Protein AF-W4J233-F1 (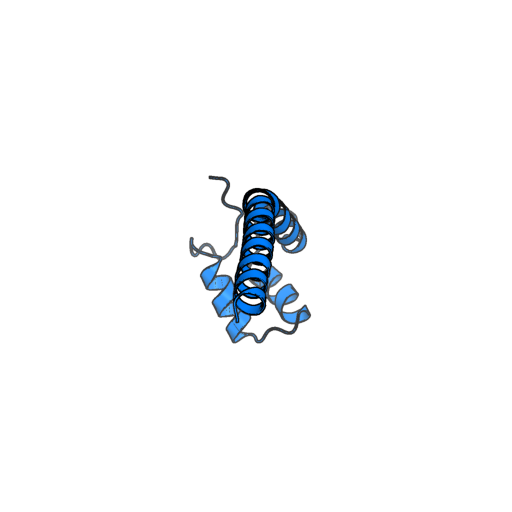afdb_monomer_lite)

Secondary structure (DSSP, 8-state):
-HHHHHHHHHHHHHHHHHHHHHHHHHHHHHHHHHHHHHHHH-TT-SSSEEHHHHHHHHHHTT--HHHHHHHHHHH-TT-SSEE-----

InterPro domains:
  IPR011992 EF-hand domain pair [SSF47473] (29-86)

Organism: Plasmodium falciparum (isolate Palo Alto / Uganda) (NCBI:txid57270)

Radius of gyration: 20.21 Å; chains: 1; bounding box: 41×50×37 Å

pLDDT: mean 71.9, std 15.88, range [41.09, 92.62]

Structure (mmCIF, N/CA/C/O backbone):
data_AF-W4J233-F1
#
_entry.id   AF-W4J233-F1
#
loop_
_atom_site.group_PDB
_atom_site.id
_atom_site.type_symbol
_atom_site.label_atom_id
_atom_site.label_alt_id
_atom_site.label_comp_id
_atom_site.label_asym_id
_atom_site.label_entity_id
_atom_site.label_seq_id
_atom_site.pdbx_PDB_ins_code
_atom_site.Cartn_x
_atom_site.Cartn_y
_atom_site.Cartn_z
_atom_site.occupancy
_atom_site.B_iso_or_equiv
_atom_site.auth_seq_id
_atom_site.auth_comp_id
_atom_site.auth_asym_id
_atom_site.auth_atom_id
_atom_site.pdbx_PDB_model_num
ATOM 1 N N . MET A 1 1 ? 25.172 37.044 -23.689 1.00 55.25 1 MET A N 1
ATOM 2 C CA . MET A 1 1 ? 25.511 36.323 -22.438 1.00 55.25 1 MET A CA 1
ATOM 3 C C . MET A 1 1 ? 24.534 36.629 -21.291 1.00 55.25 1 MET A C 1
ATOM 5 O O . MET A 1 1 ? 23.815 35.719 -20.890 1.00 55.25 1 MET A O 1
ATOM 9 N N . LEU A 1 2 ? 24.384 37.888 -20.844 1.00 41.97 2 LEU A N 1
ATOM 10 C CA . LEU A 1 2 ? 23.489 38.293 -19.733 1.00 41.97 2 LEU A CA 1
ATOM 11 C C . LEU A 1 2 ? 22.009 37.887 -19.897 1.00 41.97 2 LEU A C 1
ATOM 13 O O . LEU A 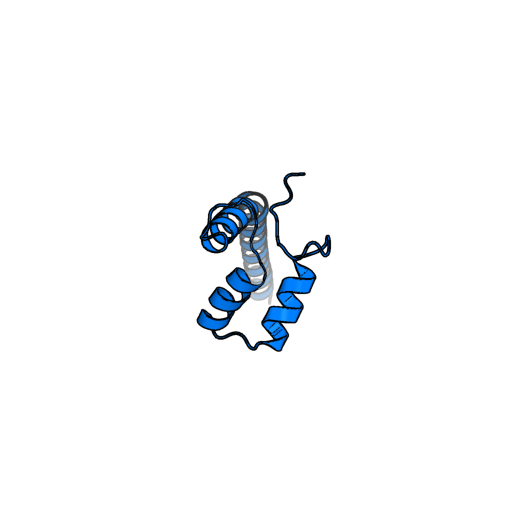1 2 ? 21.401 37.384 -18.958 1.00 41.97 2 LEU A O 1
ATOM 17 N N . ARG A 1 3 ? 21.442 38.008 -21.106 1.00 52.28 3 ARG A N 1
ATOM 18 C CA . ARG A 1 3 ? 20.053 37.595 -21.398 1.00 52.28 3 ARG A CA 1
ATOM 19 C C . ARG A 1 3 ? 19.828 36.084 -21.239 1.00 52.28 3 ARG A C 1
ATOM 21 O O . ARG A 1 3 ? 18.753 35.671 -20.821 1.00 52.28 3 ARG A O 1
ATOM 28 N N . SER A 1 4 ? 20.843 35.261 -21.524 1.00 48.84 4 SER A N 1
ATOM 29 C CA . SER A 1 4 ? 20.754 33.804 -21.331 1.00 48.84 4 SER A CA 1
ATOM 30 C C . SER A 1 4 ? 20.803 33.423 -19.851 1.00 48.84 4 SER A C 1
ATOM 32 O O . SER A 1 4 ? 20.042 32.561 -19.424 1.00 48.84 4 SER A O 1
ATOM 34 N N . ILE A 1 5 ? 21.610 34.140 -19.058 1.00 48.19 5 ILE A N 1
ATOM 35 C CA . ILE A 1 5 ? 21.686 33.974 -17.604 1.00 48.19 5 ILE A CA 1
ATOM 36 C C . ILE A 1 5 ? 20.353 34.411 -16.988 1.00 48.19 5 ILE A C 1
ATOM 38 O O . ILE A 1 5 ? 19.714 33.616 -16.312 1.00 48.19 5 ILE A O 1
ATOM 42 N N . TYR A 1 6 ? 19.840 35.600 -17.314 1.00 51.59 6 TYR A N 1
ATOM 43 C CA . TYR A 1 6 ? 18.528 36.052 -16.838 1.00 51.59 6 TYR A CA 1
ATOM 44 C C . TYR A 1 6 ? 17.399 35.057 -17.169 1.00 51.59 6 TYR A C 1
ATOM 46 O O . TYR A 1 6 ? 16.595 34.719 -16.301 1.00 51.59 6 TYR A O 1
ATOM 54 N N . ASN A 1 7 ? 17.371 34.512 -18.390 1.00 54.53 7 ASN A N 1
ATOM 55 C CA . ASN A 1 7 ? 16.382 33.505 -18.783 1.00 54.53 7 ASN A CA 1
ATOM 56 C C . ASN A 1 7 ? 16.555 32.171 -18.036 1.00 54.53 7 ASN A C 1
ATOM 58 O O . ASN A 1 7 ? 15.557 31.544 -17.678 1.00 54.53 7 ASN A O 1
ATOM 62 N N . PHE A 1 8 ? 17.793 31.746 -17.767 1.00 53.72 8 PHE A N 1
ATOM 63 C CA . PHE A 1 8 ? 18.092 30.556 -16.967 1.00 53.72 8 PHE A CA 1
ATOM 64 C C . PHE A 1 8 ? 17.608 30.718 -15.521 1.00 53.72 8 PHE A C 1
ATOM 66 O O . PHE A 1 8 ? 16.891 29.859 -15.006 1.00 53.72 8 PHE A O 1
ATOM 73 N N . TRP A 1 9 ? 17.918 31.857 -14.898 1.00 45.31 9 TRP A N 1
ATOM 74 C CA . TRP A 1 9 ? 17.471 32.185 -13.546 1.00 45.31 9 TRP A CA 1
ATOM 75 C C . TRP A 1 9 ? 15.945 32.300 -13.479 1.00 45.31 9 TRP A C 1
ATOM 77 O O . TRP A 1 9 ? 15.337 31.648 -12.638 1.00 45.31 9 TRP A O 1
ATOM 87 N N . LYS A 1 10 ? 15.294 32.997 -14.421 1.00 57.66 10 LYS A N 1
ATOM 88 C CA . LYS A 1 10 ? 13.825 33.109 -14.488 1.00 57.66 10 LYS A CA 1
ATOM 89 C C . LYS A 1 10 ? 13.136 31.750 -14.656 1.00 57.66 10 LYS A C 1
ATOM 91 O O . LYS A 1 10 ? 12.153 31.476 -13.969 1.00 57.66 10 LYS A O 1
ATOM 96 N N . LYS A 1 11 ? 13.663 30.871 -15.519 1.00 63.88 11 LYS A N 1
ATOM 97 C CA . LYS A 1 11 ? 13.138 29.508 -15.713 1.00 63.88 11 LYS A CA 1
ATOM 98 C C . LYS A 1 11 ? 13.298 28.661 -14.446 1.00 63.88 11 LYS A C 1
ATOM 100 O O . LYS A 1 11 ? 12.401 27.888 -14.125 1.00 63.88 11 LYS A O 1
ATOM 105 N N . ASN A 1 12 ? 14.387 28.836 -13.698 1.00 66.69 12 ASN A N 1
ATOM 106 C CA . ASN A 1 12 ? 14.615 28.132 -12.435 1.00 66.69 12 ASN A CA 1
ATOM 107 C C . ASN A 1 12 ? 13.773 28.680 -11.277 1.00 66.69 12 ASN A C 1
ATOM 109 O O . ASN A 1 12 ? 13.270 27.888 -10.484 1.00 66.69 12 ASN A O 1
ATOM 113 N N . THR A 1 13 ? 13.544 29.992 -11.204 1.00 65.56 13 THR A N 1
ATOM 114 C CA . THR A 1 13 ? 12.628 30.594 -10.224 1.00 65.56 13 THR A CA 1
ATOM 115 C C . THR A 1 13 ? 11.192 30.153 -10.481 1.00 65.56 13 THR A C 1
ATOM 117 O O . THR A 1 13 ? 10.496 29.775 -9.545 1.00 65.56 13 THR A O 1
ATOM 120 N N . PHE A 1 14 ? 10.766 30.104 -11.748 1.00 54.03 14 PHE A N 1
ATOM 121 C CA . PHE A 1 14 ? 9.446 29.591 -12.120 1.00 54.03 14 PHE A CA 1
ATOM 122 C C . PHE A 1 14 ? 9.300 28.097 -11.798 1.00 54.03 14 PHE A C 1
ATOM 124 O O . PHE A 1 14 ? 8.312 27.693 -11.193 1.00 54.03 14 PHE A O 1
ATOM 131 N N . LYS A 1 15 ? 10.321 27.279 -12.094 1.00 54.84 15 LYS A N 1
ATOM 132 C CA . LYS A 1 15 ? 10.350 25.863 -11.690 1.00 54.84 15 LYS A CA 1
ATOM 133 C C . LYS A 1 15 ? 10.297 25.684 -10.171 1.00 54.84 15 LYS A C 1
ATOM 135 O O . LYS A 1 15 ? 9.538 24.847 -9.701 1.00 54.84 15 LYS A O 1
ATOM 140 N N . ARG A 1 16 ? 11.055 26.472 -9.398 1.00 57.94 16 ARG A N 1
ATOM 141 C CA . ARG A 1 16 ? 11.009 26.450 -7.923 1.00 57.94 16 ARG A CA 1
ATOM 142 C C . ARG A 1 16 ? 9.652 26.887 -7.385 1.00 57.94 16 ARG A C 1
ATOM 144 O O . ARG A 1 16 ? 9.173 26.294 -6.431 1.00 57.94 16 ARG A O 1
ATOM 151 N N . TYR A 1 17 ? 9.028 27.890 -7.994 1.00 62.44 17 TYR A N 1
ATOM 152 C CA . TYR A 1 17 ? 7.686 28.327 -7.625 1.00 62.44 17 TYR A CA 1
ATOM 153 C C . TYR A 1 17 ? 6.646 27.230 -7.887 1.00 62.44 17 TYR A C 1
ATOM 155 O O . TYR A 1 17 ? 5.843 26.946 -7.004 1.00 62.44 17 TYR A O 1
ATOM 163 N N . ILE A 1 18 ? 6.698 26.561 -9.045 1.00 55.56 18 ILE A N 1
ATOM 164 C CA . ILE A 1 18 ? 5.827 25.413 -9.343 1.00 55.56 18 ILE A CA 1
ATOM 165 C C . ILE A 1 18 ? 6.072 24.279 -8.345 1.00 55.56 18 ILE A C 1
ATOM 167 O O . ILE A 1 18 ? 5.121 23.801 -7.744 1.00 55.56 18 ILE A O 1
ATOM 171 N N . LEU A 1 19 ? 7.329 23.894 -8.105 1.00 50.62 19 LEU A N 1
ATOM 172 C CA . LEU A 1 19 ? 7.667 22.827 -7.158 1.00 50.62 19 LEU A CA 1
ATOM 173 C C . LEU A 1 19 ? 7.233 23.152 -5.726 1.00 50.62 19 LEU A C 1
ATOM 175 O O . LEU A 1 19 ? 6.722 22.276 -5.045 1.00 50.62 19 LEU A O 1
ATOM 179 N N . ASN A 1 20 ? 7.368 24.402 -5.280 1.00 52.31 20 ASN A N 1
ATOM 180 C CA . ASN A 1 20 ? 6.919 24.819 -3.952 1.00 52.31 20 ASN A CA 1
ATOM 181 C C . ASN A 1 20 ? 5.392 24.844 -3.827 1.00 52.31 20 ASN A C 1
ATOM 183 O O . ASN A 1 20 ? 4.880 24.570 -2.748 1.00 52.31 20 ASN A O 1
ATOM 187 N N . ASN A 1 21 ? 4.657 25.177 -4.891 1.00 55.78 21 ASN A N 1
ATOM 188 C CA . ASN A 1 21 ? 3.194 25.115 -4.865 1.00 55.78 21 ASN A CA 1
ATOM 189 C C . ASN A 1 21 ? 2.683 23.675 -4.984 1.00 55.78 21 ASN A C 1
ATOM 191 O O . ASN A 1 21 ? 1.768 23.317 -4.255 1.00 55.78 21 ASN A O 1
ATOM 195 N N . LEU A 1 22 ? 3.322 22.831 -5.803 1.00 49.84 22 LEU A N 1
ATOM 196 C CA . LEU A 1 22 ? 3.061 21.390 -5.825 1.00 49.84 22 LEU A CA 1
ATOM 197 C C . LEU A 1 22 ? 3.356 20.768 -4.457 1.00 49.84 22 LEU A C 1
ATOM 199 O O . LEU A 1 22 ? 2.505 20.082 -3.920 1.00 49.84 22 LEU A O 1
ATOM 203 N N . ALA A 1 23 ? 4.492 21.082 -3.830 1.00 51.94 23 ALA A N 1
ATOM 204 C CA . ALA A 1 23 ? 4.817 20.606 -2.485 1.00 51.94 23 ALA A CA 1
ATOM 205 C C . ALA A 1 23 ? 3.803 21.079 -1.426 1.00 51.94 23 ALA A C 1
ATOM 207 O O . ALA A 1 23 ? 3.462 20.322 -0.525 1.00 51.94 23 ALA A O 1
ATOM 208 N N . LYS A 1 24 ? 3.282 22.310 -1.539 1.00 48.62 24 LYS A N 1
ATOM 209 C CA . LYS A 1 24 ? 2.222 22.823 -0.652 1.00 48.62 24 LYS A CA 1
ATOM 210 C C . LYS A 1 24 ? 0.866 22.137 -0.862 1.00 48.62 24 LYS A C 1
ATOM 212 O O . LYS A 1 24 ? 0.130 22.013 0.109 1.00 48.62 24 LYS A O 1
ATOM 217 N N . LEU A 1 25 ? 0.550 21.704 -2.085 1.00 50.00 25 LEU A N 1
ATOM 218 C CA . LEU A 1 25 ? -0.638 20.894 -2.394 1.00 50.00 25 LEU A CA 1
ATOM 219 C C . LEU A 1 25 ? -0.474 19.456 -1.865 1.00 50.00 25 LEU A C 1
ATOM 221 O O . LEU A 1 25 ? -1.335 18.960 -1.146 1.00 50.00 25 LEU A O 1
ATOM 225 N N . ILE A 1 26 ? 0.693 18.849 -2.098 1.00 50.28 26 ILE A N 1
ATOM 226 C CA . ILE A 1 26 ? 1.072 17.488 -1.676 1.00 50.28 26 ILE A CA 1
ATOM 227 C C . ILE A 1 26 ? 0.957 17.301 -0.150 1.00 50.28 26 ILE A C 1
ATOM 229 O O . ILE A 1 26 ? 0.439 16.289 0.307 1.00 50.28 26 ILE A O 1
ATOM 233 N N . ILE A 1 27 ? 1.337 18.297 0.663 1.00 51.25 27 ILE A N 1
ATOM 234 C CA . ILE A 1 27 ? 1.339 18.165 2.136 1.00 51.25 27 ILE A CA 1
ATOM 235 C C . ILE A 1 27 ? -0.070 17.994 2.752 1.00 51.25 27 ILE A C 1
ATOM 237 O O . ILE A 1 27 ? -0.173 17.421 3.833 1.00 51.25 27 ILE A O 1
ATOM 241 N N . ASN A 1 28 ? -1.151 18.415 2.079 1.00 51.41 28 ASN A N 1
ATOM 242 C CA . ASN A 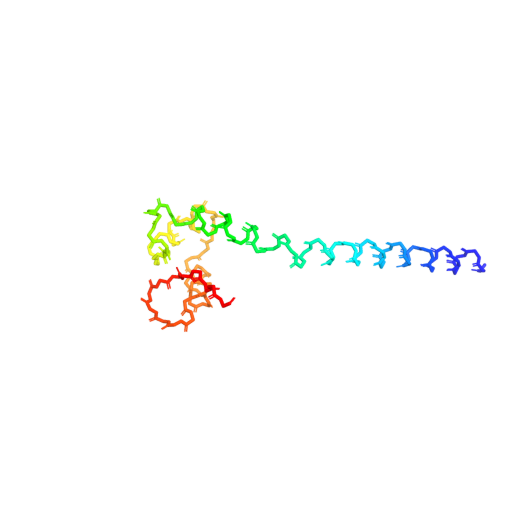1 28 ? -2.528 18.231 2.572 1.00 51.41 28 ASN A CA 1
ATOM 243 C C . ASN A 1 28 ? -3.409 17.345 1.668 1.00 51.41 28 ASN A C 1
ATOM 245 O O . ASN A 1 28 ? -4.378 16.775 2.165 1.00 51.41 28 ASN A O 1
ATOM 249 N N . GLU A 1 29 ? -3.097 17.189 0.377 1.00 50.78 29 GLU A N 1
ATOM 250 C CA . GLU A 1 29 ? -3.870 16.349 -0.556 1.00 50.78 29 GLU A CA 1
ATOM 251 C C . GLU A 1 29 ? -3.449 14.867 -0.539 1.00 50.78 29 GLU A C 1
ATOM 253 O O . GLU A 1 29 ? -4.280 13.999 -0.822 1.00 50.78 29 GLU A O 1
ATOM 258 N N . ASP A 1 30 ? -2.218 14.538 -0.125 1.00 58.84 30 ASP A N 1
ATOM 259 C CA . ASP A 1 30 ? -1.729 13.150 -0.110 1.00 58.84 30 ASP A CA 1
ATOM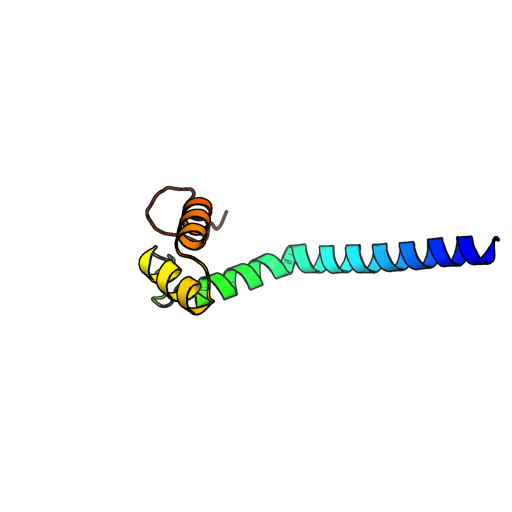 260 C C . ASP A 1 30 ? -2.534 12.251 0.832 1.00 58.84 30 ASP A C 1
ATOM 262 O O . ASP A 1 30 ? -2.789 11.091 0.509 1.00 58.84 30 ASP A O 1
ATOM 266 N N . ILE A 1 31 ? -2.997 12.769 1.975 1.00 61.41 31 ILE A N 1
ATOM 267 C CA . ILE A 1 31 ? -3.787 11.976 2.926 1.00 61.41 31 ILE A CA 1
ATOM 268 C C . ILE A 1 31 ? -5.145 11.613 2.322 1.00 61.41 31 ILE A C 1
ATOM 270 O O . ILE A 1 31 ? -5.559 10.463 2.438 1.00 61.41 31 ILE A O 1
ATOM 274 N N . TYR A 1 32 ? -5.813 12.540 1.632 1.00 66.56 32 TYR A N 1
ATOM 275 C CA . TYR A 1 32 ? -7.111 12.272 1.005 1.00 66.56 32 TYR A CA 1
ATOM 276 C C . TYR A 1 32 ? -6.995 11.313 -0.179 1.00 66.56 32 TYR A C 1
ATOM 278 O O . TYR A 1 32 ? -7.851 10.442 -0.352 1.00 66.56 32 TYR A O 1
ATOM 286 N N . ILE A 1 33 ? -5.923 11.422 -0.970 1.00 68.06 33 ILE A N 1
ATOM 287 C CA . ILE A 1 33 ? -5.636 10.478 -2.057 1.00 68.06 33 ILE A CA 1
ATOM 288 C C . ILE A 1 33 ? -5.325 9.093 -1.478 1.00 68.06 33 ILE A C 1
ATOM 290 O O . ILE A 1 33 ? -5.903 8.101 -1.924 1.00 68.06 33 ILE A O 1
ATOM 294 N N . CYS A 1 34 ? -4.486 9.012 -0.440 1.00 63.84 34 CYS A N 1
ATOM 295 C CA . CYS A 1 34 ? -4.187 7.758 0.252 1.00 63.84 34 CYS A CA 1
ATOM 296 C C . CYS A 1 34 ? -5.440 7.133 0.880 1.00 63.84 34 CYS A C 1
ATOM 298 O O . CYS A 1 34 ? -5.638 5.926 0.768 1.00 63.84 34 CYS A O 1
ATOM 300 N N . GLN A 1 35 ? -6.307 7.936 1.502 1.00 69.38 35 GLN A N 1
ATOM 301 C CA . GLN A 1 35 ? -7.587 7.485 2.055 1.00 69.38 35 GLN A CA 1
ATOM 302 C C . GLN A 1 35 ? -8.513 6.966 0.956 1.00 69.38 35 GLN A C 1
ATOM 304 O O . GLN A 1 35 ? -9.061 5.876 1.087 1.00 69.38 35 GLN A O 1
ATOM 309 N N . SER A 1 36 ? -8.648 7.701 -0.149 1.00 73.81 36 SER A N 1
ATOM 310 C CA . SER A 1 36 ? -9.487 7.296 -1.284 1.00 73.81 36 SER A CA 1
ATOM 311 C C . SER A 1 36 ? -9.003 5.980 -1.897 1.00 73.81 36 SER A C 1
ATOM 313 O O . SER A 1 36 ? -9.804 5.088 -2.171 1.00 73.81 36 SER A O 1
ATOM 315 N N . LEU A 1 37 ? -7.685 5.822 -2.053 1.00 72.25 37 LEU A N 1
ATOM 316 C CA . LEU A 1 37 ? -7.070 4.574 -2.505 1.00 72.25 37 LEU A CA 1
ATOM 317 C C . LEU A 1 37 ? -7.288 3.436 -1.507 1.00 72.25 37 LEU A C 1
ATOM 319 O O . LEU A 1 37 ? -7.600 2.321 -1.915 1.00 72.25 37 LEU A O 1
ATOM 323 N N . PHE A 1 38 ? -7.165 3.700 -0.207 1.00 74.06 38 PHE A N 1
ATOM 324 C CA . PHE A 1 38 ? -7.430 2.697 0.817 1.00 74.06 38 PHE A CA 1
ATOM 325 C C . PHE A 1 38 ? -8.884 2.228 0.779 1.00 74.06 38 PHE A C 1
ATOM 327 O O . PHE A 1 38 ? -9.119 1.026 0.757 1.00 74.06 38 PHE A O 1
ATOM 334 N N . PHE A 1 39 ? -9.849 3.146 0.689 1.00 77.56 39 PHE A N 1
ATOM 335 C CA . PHE A 1 39 ? -11.264 2.795 0.549 1.00 77.56 39 PHE A CA 1
ATOM 336 C C . PHE A 1 39 ? -11.549 2.003 -0.728 1.00 77.56 39 PHE A C 1
ATOM 338 O O . PHE A 1 39 ? -12.342 1.068 -0.703 1.00 77.56 39 PHE A O 1
ATOM 345 N N . TYR A 1 40 ? -10.884 2.338 -1.834 1.00 76.00 40 TYR A N 1
ATOM 346 C CA . TYR A 1 40 ? -10.995 1.571 -3.074 1.00 76.00 40 TYR A CA 1
ATOM 347 C C . TYR A 1 40 ? -10.478 0.129 -2.919 1.00 76.00 40 TYR A C 1
ATOM 349 O O . TYR A 1 40 ? -11.040 -0.803 -3.496 1.00 76.00 40 TYR A O 1
ATOM 357 N N . LEU A 1 41 ? -9.413 -0.065 -2.138 1.00 71.00 41 LEU A N 1
ATOM 358 C CA . LEU A 1 41 ? -8.812 -1.377 -1.892 1.00 71.00 41 LEU A CA 1
ATOM 359 C C . LEU A 1 41 ? -9.540 -2.184 -0.802 1.00 71.00 41 LEU A C 1
ATOM 361 O O . LEU A 1 41 ? -9.601 -3.412 -0.887 1.00 71.00 41 LEU A O 1
ATOM 365 N N . ASP A 1 42 ? -10.120 -1.521 0.199 1.00 79.38 42 ASP A N 1
ATOM 366 C CA . ASP A 1 42 ? -10.940 -2.123 1.255 1.00 79.38 42 ASP A CA 1
ATOM 367 C C . ASP A 1 42 ? -12.379 -2.347 0.770 1.00 79.38 42 ASP A C 1
ATOM 369 O O . ASP A 1 42 ? -13.346 -1.775 1.271 1.00 79.38 42 ASP A O 1
ATOM 373 N N . ILE A 1 43 ? -12.524 -3.220 -0.230 1.00 77.00 43 ILE A N 1
ATOM 374 C CA . ILE A 1 43 ? -13.810 -3.534 -0.876 1.00 77.00 43 ILE A CA 1
ATOM 375 C C . ILE A 1 43 ? -14.865 -4.001 0.143 1.00 77.00 43 ILE A C 1
ATOM 377 O O . ILE A 1 43 ? -16.058 -3.774 -0.051 1.00 77.00 43 ILE A O 1
ATOM 381 N N . LEU A 1 44 ? -14.438 -4.659 1.226 1.00 81.88 44 LEU A N 1
ATOM 382 C CA . LEU A 1 44 ? -15.333 -5.153 2.278 1.00 81.88 44 LEU A CA 1
ATOM 383 C C . LEU A 1 44 ? -15.612 -4.118 3.378 1.00 81.88 44 LEU A C 1
ATOM 385 O O . LEU A 1 44 ? -16.372 -4.428 4.293 1.00 81.88 44 LEU A O 1
ATOM 389 N N . GLN A 1 45 ? -15.015 -2.924 3.299 1.00 82.06 45 GLN A N 1
ATOM 390 C CA . GLN A 1 45 ? -15.170 -1.827 4.259 1.00 82.06 45 GLN A CA 1
ATOM 391 C C . GLN A 1 45 ? -14.912 -2.265 5.711 1.00 82.06 45 GLN A C 1
ATOM 393 O O . GLN A 1 45 ? -15.612 -1.861 6.638 1.00 82.06 45 GLN A O 1
ATOM 398 N N . GLN A 1 46 ? -13.916 -3.129 5.920 1.00 85.56 46 GLN A N 1
ATOM 399 C CA . GLN A 1 46 ? -13.585 -3.678 7.243 1.00 85.56 46 GLN A CA 1
ATOM 400 C C . GLN A 1 46 ? -12.608 -2.787 8.025 1.00 85.56 46 GLN A C 1
ATOM 402 O O . GLN A 1 46 ? -12.207 -3.134 9.138 1.00 85.56 46 GLN A O 1
ATOM 407 N N . GLY A 1 47 ? -12.178 -1.667 7.441 1.00 84.75 47 GLY A N 1
ATOM 408 C CA . GLY A 1 47 ? -11.087 -0.846 7.956 1.00 84.75 47 GLY A CA 1
ATOM 409 C C . GLY A 1 47 ? -9.731 -1.545 7.837 1.00 84.75 47 GLY A C 1
ATOM 410 O O . GLY A 1 47 ? -8.771 -1.170 8.516 1.00 84.75 47 GLY A O 1
ATOM 411 N N . SER A 1 48 ? -9.641 -2.600 7.020 1.00 87.44 48 SER A N 1
ATOM 412 C CA . SER A 1 48 ? -8.410 -3.352 6.806 1.00 87.44 48 SER A CA 1
ATOM 413 C C . SER A 1 48 ? -8.421 -4.110 5.489 1.00 87.44 48 SER A C 1
ATOM 415 O O . SER A 1 48 ? -9.403 -4.776 5.175 1.00 87.44 48 SER A O 1
ATOM 417 N N . ILE A 1 49 ? -7.292 -4.102 4.788 1.00 87.69 49 ILE A N 1
ATOM 418 C CA . ILE A 1 49 ? -7.116 -4.813 3.522 1.00 87.69 49 ILE A CA 1
ATOM 419 C C . ILE A 1 49 ? -6.334 -6.097 3.797 1.00 87.69 49 ILE A C 1
ATOM 421 O O . ILE A 1 49 ? -5.171 -6.044 4.207 1.00 87.69 49 ILE A O 1
ATOM 425 N N . LYS A 1 50 ? -6.957 -7.255 3.576 1.00 92.62 50 LYS A N 1
ATOM 426 C CA . LYS A 1 50 ? -6.289 -8.560 3.688 1.00 92.62 50 LYS A CA 1
ATOM 427 C C . LYS A 1 50 ? -5.400 -8.829 2.477 1.00 92.62 50 LYS A C 1
ATOM 429 O O . LYS A 1 50 ? -5.629 -8.278 1.396 1.00 92.62 50 LYS A O 1
ATOM 434 N N . TYR A 1 51 ? -4.422 -9.718 2.641 1.00 92.06 51 TYR A N 1
ATOM 435 C CA . TYR A 1 51 ? -3.510 -10.086 1.558 1.00 92.06 51 TYR A CA 1
ATOM 436 C C . TYR A 1 51 ? -4.242 -10.563 0.303 1.00 92.06 51 TYR A C 1
ATOM 438 O O . TYR A 1 51 ? -3.914 -10.122 -0.793 1.00 92.06 51 TYR A O 1
ATOM 446 N N . GLU A 1 52 ? -5.271 -11.399 0.443 1.00 92.12 52 GLU A N 1
ATOM 447 C CA . GLU A 1 52 ? -6.001 -11.951 -0.699 1.00 92.12 52 GLU A CA 1
ATOM 448 C C . GLU A 1 52 ? -6.693 -10.850 -1.513 1.00 92.12 52 GLU A C 1
ATOM 450 O O . GLU A 1 52 ? -6.652 -10.861 -2.743 1.00 92.12 52 GLU A O 1
ATOM 455 N N . GLN A 1 53 ? -7.284 -9.860 -0.835 1.00 88.75 53 GLN A N 1
ATOM 456 C CA . GLN A 1 53 ? -7.928 -8.717 -1.489 1.00 88.75 53 GLN A CA 1
ATOM 457 C C . GLN A 1 53 ? -6.899 -7.864 -2.227 1.00 88.75 53 GLN A C 1
ATOM 459 O O . GLN A 1 53 ? -7.068 -7.565 -3.410 1.00 88.75 53 GLN A O 1
ATOM 464 N N . TYR A 1 54 ? -5.812 -7.518 -1.537 1.00 88.19 54 TYR A N 1
ATOM 465 C CA . TYR A 1 54 ? -4.710 -6.757 -2.109 1.00 88.19 54 TYR A CA 1
ATOM 466 C C . TYR A 1 54 ? -4.134 -7.461 -3.343 1.00 88.19 54 TYR A C 1
ATOM 468 O O . TYR A 1 54 ? -3.967 -6.845 -4.395 1.00 88.19 54 TYR A O 1
ATOM 476 N N . PHE A 1 55 ? -3.904 -8.772 -3.241 1.00 90.88 55 PHE A N 1
ATOM 477 C CA . PHE A 1 55 ? -3.354 -9.590 -4.312 1.00 90.88 55 PHE A CA 1
ATOM 478 C C . PHE A 1 55 ? -4.249 -9.587 -5.548 1.00 90.88 55 PHE A C 1
ATOM 480 O O . PHE A 1 55 ? -3.772 -9.309 -6.645 1.00 90.88 55 PHE A O 1
ATOM 487 N N . ILE A 1 56 ? -5.553 -9.827 -5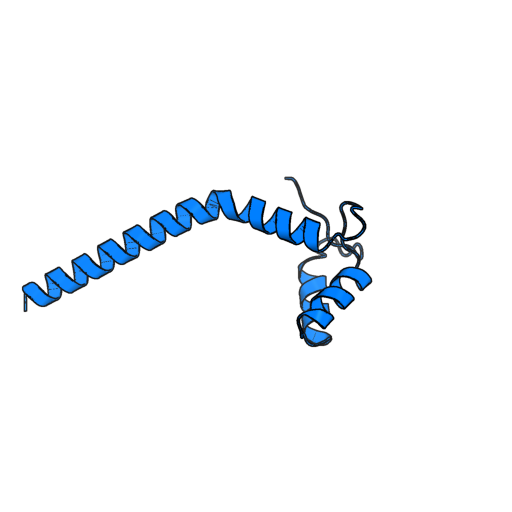.382 1.00 90.31 56 ILE A N 1
ATOM 488 C CA . ILE A 1 56 ? -6.511 -9.838 -6.496 1.00 90.31 56 ILE A CA 1
ATOM 489 C C . ILE A 1 56 ? -6.523 -8.489 -7.223 1.00 90.31 56 ILE A C 1
ATOM 491 O O . ILE A 1 56 ? -6.525 -8.455 -8.456 1.00 90.31 56 ILE A O 1
ATOM 495 N N . ILE A 1 57 ? -6.527 -7.376 -6.485 1.00 82.31 57 ILE A N 1
ATOM 496 C CA . ILE A 1 57 ? -6.586 -6.039 -7.086 1.00 82.31 57 ILE A CA 1
ATOM 497 C C . ILE A 1 57 ? -5.280 -5.712 -7.811 1.00 82.31 57 ILE A C 1
ATOM 499 O O . ILE A 1 57 ? -5.312 -5.322 -8.977 1.00 82.31 57 ILE A O 1
ATOM 503 N N . MET A 1 58 ? -4.128 -5.933 -7.176 1.00 83.94 58 MET A N 1
ATOM 504 C CA . MET A 1 58 ? -2.832 -5.659 -7.801 1.00 83.94 58 MET A CA 1
ATOM 505 C C . MET A 1 58 ? -2.570 -6.569 -9.005 1.00 83.94 58 MET A C 1
ATOM 507 O O . MET A 1 58 ? -1.992 -6.134 -10.001 1.00 83.94 58 MET A O 1
ATOM 511 N N . LYS A 1 59 ? -3.080 -7.806 -8.978 1.00 86.94 59 LYS A N 1
ATOM 512 C CA . LYS A 1 59 ? -3.020 -8.705 -10.130 1.00 86.94 59 LYS A CA 1
ATOM 513 C C . LYS A 1 59 ? -3.848 -8.189 -11.307 1.00 86.94 59 LYS A C 1
ATOM 515 O O . LYS A 1 59 ? -3.378 -8.241 -12.440 1.00 86.94 59 LYS A O 1
ATOM 520 N N . LYS A 1 60 ? -5.039 -7.631 -11.053 1.00 83.56 60 LYS A N 1
ATOM 521 C CA . LYS A 1 60 ? -5.857 -6.963 -12.086 1.00 83.56 60 LYS A CA 1
ATOM 522 C C . LYS A 1 60 ? -5.177 -5.723 -12.672 1.00 83.56 60 LYS A C 1
ATOM 524 O O . LYS A 1 60 ? -5.418 -5.405 -13.830 1.00 83.56 60 LYS A O 1
ATOM 529 N N . LEU A 1 61 ? -4.323 -5.056 -11.898 1.00 82.19 61 LEU A N 1
ATOM 530 C CA . LEU A 1 61 ? -3.502 -3.930 -12.355 1.00 82.19 61 LEU A CA 1
ATOM 531 C C . LEU A 1 61 ? -2.236 -4.367 -13.118 1.00 82.19 61 LEU A C 1
ATOM 533 O O . LEU A 1 61 ? -1.488 -3.515 -13.588 1.00 82.19 61 LEU A O 1
ATOM 537 N N . GLY A 1 62 ? -2.002 -5.675 -13.273 1.00 88.12 62 GLY A N 1
ATOM 538 C CA . GLY A 1 62 ? -0.917 -6.221 -14.090 1.00 88.12 62 GLY A CA 1
ATOM 539 C C . GLY A 1 62 ? 0.409 -6.431 -13.357 1.00 88.12 62 GLY A C 1
ATOM 540 O O . GLY A 1 62 ? 1.424 -6.653 -14.014 1.00 88.12 62 GLY A O 1
ATOM 541 N N . LEU A 1 63 ? 0.429 -6.379 -12.021 1.00 84.88 63 LEU A N 1
ATOM 542 C CA . LEU A 1 63 ? 1.655 -6.609 -11.253 1.00 84.88 63 LEU A CA 1
ATOM 543 C C . LEU A 1 63 ? 2.043 -8.101 -11.210 1.00 84.88 63 LEU A C 1
ATOM 545 O O . LEU A 1 63 ? 1.197 -9.004 -11.264 1.00 84.88 63 LEU A O 1
ATOM 549 N N . LEU A 1 64 ? 3.350 -8.359 -11.091 1.00 92.12 64 LEU A N 1
ATOM 550 C CA . LEU A 1 64 ? 3.907 -9.700 -10.906 1.00 92.12 64 LEU A CA 1
ATOM 551 C C . LEU A 1 64 ? 3.763 -10.153 -9.448 1.00 92.12 64 LEU A C 1
ATOM 553 O O . LEU A 1 64 ? 3.890 -9.356 -8.523 1.00 92.12 64 LEU A O 1
ATOM 557 N N . ASP A 1 65 ? 3.565 -11.453 -9.232 1.00 89.06 65 ASP A N 1
ATOM 558 C CA . ASP A 1 65 ? 3.272 -12.020 -7.906 1.00 89.06 65 ASP A CA 1
ATOM 559 C C . ASP A 1 65 ? 4.359 -11.695 -6.867 1.00 89.06 65 ASP A C 1
ATOM 561 O O . ASP A 1 65 ? 4.054 -11.427 -5.702 1.00 89.06 65 ASP A O 1
ATOM 565 N N . GLY A 1 66 ? 5.627 -11.678 -7.295 1.00 87.81 66 GLY A N 1
ATOM 566 C CA . GLY A 1 66 ? 6.762 -11.311 -6.447 1.00 87.81 66 GLY A CA 1
ATOM 567 C C . GLY A 1 66 ? 6.696 -9.861 -5.965 1.00 87.81 66 GLY A C 1
ATOM 568 O O . GLY A 1 66 ? 6.882 -9.605 -4.775 1.00 87.81 66 GLY A O 1
ATOM 569 N N . ASP A 1 67 ? 6.354 -8.933 -6.859 1.00 90.31 67 ASP A N 1
ATOM 570 C CA . ASP A 1 67 ? 6.254 -7.505 -6.549 1.00 90.31 67 ASP A CA 1
ATOM 571 C C . ASP A 1 67 ? 5.073 -7.222 -5.622 1.00 90.31 67 ASP A C 1
ATOM 573 O O . ASP A 1 67 ? 5.219 -6.482 -4.653 1.00 90.31 67 ASP A O 1
ATOM 577 N N . ILE A 1 68 ? 3.935 -7.886 -5.855 1.00 85.12 68 ILE A N 1
ATOM 578 C CA . ILE A 1 68 ? 2.744 -7.796 -4.997 1.00 85.12 68 ILE A CA 1
ATOM 579 C C . ILE A 1 68 ? 3.062 -8.277 -3.578 1.00 85.12 68 ILE A C 1
ATOM 581 O O . ILE A 1 68 ? 2.641 -7.677 -2.589 1.00 85.12 68 ILE A O 1
ATOM 585 N N . LYS A 1 69 ? 3.805 -9.382 -3.457 1.00 88.94 69 LYS A N 1
ATOM 586 C CA . LYS A 1 69 ? 4.196 -9.920 -2.152 1.00 88.94 69 LYS A CA 1
ATOM 587 C C . LYS A 1 69 ? 5.171 -8.990 -1.433 1.00 88.94 69 LYS A C 1
ATOM 589 O O . LYS A 1 69 ? 5.010 -8.751 -0.237 1.00 88.94 69 LYS A O 1
ATOM 594 N N . MET A 1 70 ? 6.165 -8.456 -2.144 1.00 88.25 70 MET A N 1
ATOM 595 C CA . MET A 1 70 ? 7.114 -7.498 -1.572 1.00 88.25 70 MET A CA 1
ATOM 596 C C . MET A 1 70 ? 6.419 -6.209 -1.125 1.00 88.25 70 MET A C 1
ATOM 598 O O . MET A 1 70 ? 6.666 -5.749 -0.010 1.00 88.25 70 MET A O 1
ATOM 602 N N . SER A 1 71 ? 5.520 -5.657 -1.944 1.00 88.12 71 SER A N 1
ATOM 603 C CA . SER A 1 71 ? 4.796 -4.428 -1.617 1.00 88.12 71 SER A CA 1
ATOM 604 C C . SER A 1 71 ? 3.853 -4.619 -0.432 1.00 88.12 71 SER A C 1
ATOM 606 O O . SER A 1 71 ? 3.837 -3.782 0.468 1.00 88.12 71 SER A O 1
ATOM 608 N N . PHE A 1 72 ? 3.127 -5.741 -0.366 1.00 86.81 72 PHE A N 1
ATOM 609 C CA . PHE A 1 72 ? 2.269 -6.043 0.777 1.00 86.81 72 PHE A CA 1
ATOM 610 C C . PHE A 1 72 ? 3.069 -6.146 2.076 1.00 86.81 72 PHE A C 1
ATOM 612 O O . PHE A 1 72 ? 2.698 -5.529 3.068 1.00 86.81 72 PHE A O 1
ATOM 619 N N . ASN A 1 73 ? 4.201 -6.857 2.066 1.00 86.31 73 ASN A N 1
ATOM 620 C CA . ASN A 1 73 ? 5.064 -6.977 3.244 1.00 86.31 73 ASN A CA 1
ATOM 621 C C . ASN A 1 73 ? 5.627 -5.623 3.706 1.00 86.31 73 ASN A C 1
ATOM 623 O O . ASN A 1 73 ? 5.864 -5.437 4.896 1.00 86.31 73 ASN A O 1
ATOM 627 N N . GLY A 1 74 ? 5.850 -4.687 2.777 1.00 85.62 74 GLY A N 1
ATOM 628 C CA . GLY A 1 74 ? 6.245 -3.318 3.110 1.00 85.62 74 GLY A CA 1
ATOM 629 C C . GLY A 1 74 ? 5.125 -2.502 3.764 1.00 85.62 74 GLY A C 1
ATOM 630 O O . GLY A 1 74 ? 5.408 -1.623 4.574 1.00 85.62 74 GLY A O 1
ATOM 631 N N . LEU A 1 75 ? 3.864 -2.798 3.434 1.00 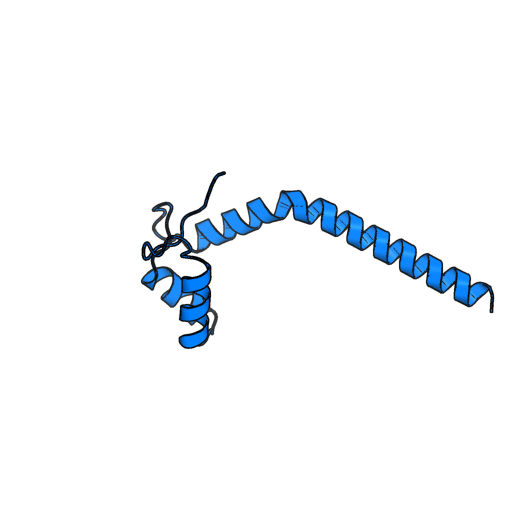82.56 75 LEU A N 1
ATOM 632 C CA . LEU A 1 75 ? 2.681 -2.110 3.964 1.00 82.56 75 LEU A CA 1
ATOM 633 C C . LEU A 1 75 ? 2.151 -2.743 5.265 1.00 82.56 75 LEU A C 1
ATOM 635 O O . LEU A 1 75 ? 1.654 -2.025 6.131 1.00 82.56 75 LEU A O 1
ATOM 639 N N . ASP A 1 76 ? 2.283 -4.060 5.445 1.00 86.44 76 ASP A N 1
ATOM 640 C CA . ASP A 1 76 ? 1.941 -4.788 6.678 1.00 86.44 76 ASP A CA 1
ATOM 641 C C . ASP A 1 76 ? 3.072 -4.685 7.719 1.00 86.44 76 ASP A C 1
ATOM 643 O O . ASP A 1 76 ? 3.702 -5.668 8.116 1.00 86.44 76 ASP A O 1
ATOM 647 N N . ILE A 1 77 ? 3.343 -3.456 8.167 1.00 80.88 77 ILE A N 1
ATOM 648 C CA . ILE A 1 77 ? 4.428 -3.133 9.112 1.00 80.88 77 ILE A CA 1
ATOM 649 C C . ILE A 1 77 ? 4.290 -3.930 10.422 1.00 80.88 77 ILE A C 1
ATOM 651 O O . ILE A 1 77 ? 5.289 -4.336 11.017 1.00 80.88 77 ILE A O 1
ATOM 655 N N . SER A 1 78 ? 3.055 -4.176 10.870 1.00 83.69 78 SER A N 1
ATOM 656 C CA . SER A 1 78 ? 2.755 -4.933 12.090 1.00 83.69 78 SER A CA 1
ATOM 657 C C . SER A 1 78 ? 2.815 -6.453 11.906 1.00 83.69 78 SER A C 1
ATOM 659 O O . SER A 1 78 ? 2.685 -7.173 12.896 1.00 83.69 78 SER A O 1
ATOM 661 N N . ARG A 1 79 ? 3.025 -6.949 10.676 1.00 86.62 79 ARG A N 1
ATOM 662 C CA . ARG A 1 79 ? 3.004 -8.381 10.316 1.00 86.62 79 ARG A CA 1
ATOM 663 C C . ARG A 1 79 ? 1.722 -9.081 10.764 1.00 86.62 79 ARG A C 1
ATOM 665 O O . ARG A 1 79 ? 1.739 -10.226 11.213 1.00 86.62 79 ARG A O 1
ATOM 672 N N . SER A 1 80 ? 0.612 -8.361 10.685 1.00 88.06 80 SER A N 1
ATOM 673 C CA . SER A 1 80 ? -0.699 -8.815 11.143 1.00 88.06 80 SER A CA 1
ATOM 674 C C . SER A 1 80 ? -1.478 -9.579 10.069 1.00 88.06 80 SER A C 1
ATOM 676 O O . SER A 1 80 ? -2.577 -10.066 10.337 1.00 88.06 80 SER A O 1
ATOM 678 N N . GLY A 1 81 ? -0.931 -9.675 8.852 1.00 90.62 81 GLY A N 1
ATOM 679 C CA . GLY A 1 81 ? -1.595 -10.250 7.686 1.00 90.62 81 GLY A CA 1
ATOM 680 C C . GLY A 1 81 ? -2.620 -9.310 7.047 1.00 90.62 81 GLY A C 1
ATOM 681 O O . GLY A 1 81 ? -3.410 -9.741 6.203 1.00 90.62 81 GLY A O 1
ATOM 682 N N . LYS A 1 82 ? -2.641 -8.032 7.447 1.00 89.94 82 LYS A N 1
ATOM 683 C CA . LYS A 1 82 ? -3.579 -7.020 6.951 1.00 89.94 82 LYS A CA 1
ATOM 684 C C . LYS A 1 82 ? -2.975 -5.618 6.994 1.00 89.94 82 LYS A C 1
ATOM 686 O O . LYS A 1 82 ? -2.230 -5.275 7.903 1.00 89.94 82 LYS A O 1
ATOM 691 N N . ILE A 1 83 ? -3.369 -4.780 6.042 1.00 83.94 83 ILE A N 1
ATOM 692 C CA . ILE A 1 83 ? -2.994 -3.363 5.990 1.00 83.94 83 ILE A CA 1
ATOM 693 C C . ILE A 1 83 ? -4.112 -2.551 6.644 1.00 83.94 83 ILE A C 1
ATOM 695 O O . ILE A 1 83 ? -5.277 -2.703 6.278 1.00 83.94 83 ILE A O 1
ATOM 699 N N . GLN A 1 84 ? -3.773 -1.687 7.599 1.00 81.19 84 GLN A N 1
ATOM 700 C CA . GLN A 1 84 ? -4.721 -0.803 8.284 1.00 81.19 84 GLN A CA 1
ATOM 701 C C . GLN A 1 84 ? -4.265 0.649 8.169 1.00 81.19 84 GLN A C 1
ATOM 703 O O . GLN A 1 84 ? -3.066 0.930 8.194 1.00 81.19 84 GLN A O 1
ATOM 708 N N . PHE A 1 85 ? -5.218 1.576 8.068 1.00 70.50 85 PHE A N 1
ATOM 709 C CA . PHE A 1 85 ? -4.900 2.998 8.110 1.00 70.50 85 PHE A CA 1
ATOM 710 C C . PHE A 1 85 ? -4.471 3.378 9.531 1.00 70.50 85 PHE A C 1
ATOM 712 O O . PHE A 1 85 ? -5.222 3.216 10.490 1.00 70.50 85 PHE A O 1
ATOM 719 N N . SER A 1 86 ? -3.245 3.872 9.671 1.00 64.88 86 SER A N 1
ATOM 720 C CA . SER A 1 86 ? -2.727 4.378 10.939 1.00 64.88 86 SER A CA 1
ATOM 721 C C . SER A 1 86 ? -3.160 5.834 11.103 1.00 64.88 86 SER A C 1
ATOM 723 O O . SER A 1 86 ? -2.521 6.721 10.538 1.00 64.88 86 SER A O 1
ATOM 725 N N . SER A 1 87 ? -4.204 6.103 11.889 1.00 50.12 87 SER A N 1
ATOM 726 C CA . SER A 1 87 ? -4.471 7.455 12.393 1.00 50.12 87 SER A CA 1
ATOM 727 C C . SER A 1 87 ? -3.575 7.706 13.609 1.00 50.12 87 SER A C 1
ATOM 729 O O . SER A 1 87 ? -3.941 7.364 14.735 1.00 50.12 87 SER A O 1
ATOM 731 N N . LYS A 1 88 ? -2.364 8.213 13.390 1.00 41.09 88 LYS A N 1
ATOM 732 C CA . LYS A 1 88 ? -1.641 8.890 14.471 1.00 41.09 88 LYS A CA 1
ATOM 733 C C . LYS A 1 88 ? -2.030 10.355 14.487 1.00 41.09 88 LYS A C 1
ATOM 735 O O . LYS A 1 88 ? -2.198 10.905 13.378 1.00 41.09 88 LYS A O 1
#

Foldseek 3Di:
DVVVVVVVVVVVVVVVVVVVVVVVCCVPVVVVVVVVVVCVQPVVPPQKHALVSQQVVVVVVVDDPVVSVVVVCVQPVVVPRIHHDDDD

Sequence (88 aa):
MLRSIYNFWKKNTFKRYILNNLAKLIINEDIYICQSLFFYLDILQQGSIKYEQYFIIMKKLGLLDGDIKMSFNGLDISRSGKIQFSSK